Protein AF-A0A3C0BPS8-F1 (afdb_monomer_lite)

Radius of gyration: 16.96 Å; chains: 1; bounding box: 47×22×43 Å

Secondary structure (DSSP, 8-state):
-------SSEEEEEEEE-S-EEETTEEEEEEEEEEEEE-GGGTTGGG-GGG--GGGEEEEEEEEEEEEETTEEEEEEEEEEHHHHHTT-HHHHEEEEEEEEE--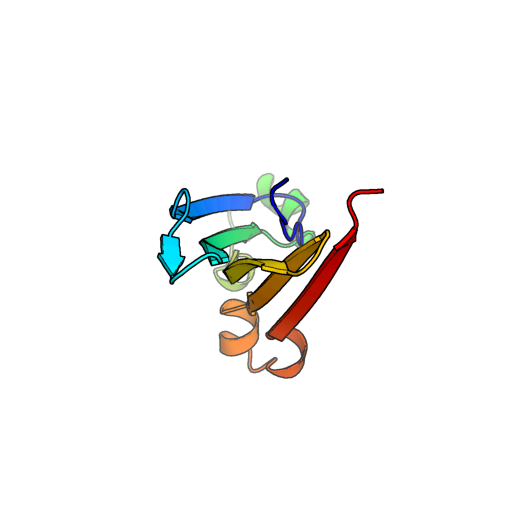

Structure (mmCIF, N/CA/C/O backbone):
data_AF-A0A3C0BPS8-F1
#
_entry.id   AF-A0A3C0BPS8-F1
#
loop_
_atom_site.group_PDB
_atom_site.id
_atom_site.type_symbol
_atom_site.label_atom_id
_atom_site.label_alt_id
_atom_site.label_comp_id
_atom_site.label_asym_id
_atom_site.label_entity_id
_atom_site.label_seq_id
_atom_site.pdbx_PDB_ins_code
_atom_site.Cartn_x
_atom_site.Cartn_y
_atom_site.Cartn_z
_atom_site.occupancy
_atom_site.B_iso_or_equiv
_atom_site.auth_seq_id
_atom_site.auth_comp_id
_atom_site.auth_asym_id
_atom_site.auth_atom_id
_atom_site.pdbx_PDB_model_num
ATOM 1 N N . GLU A 1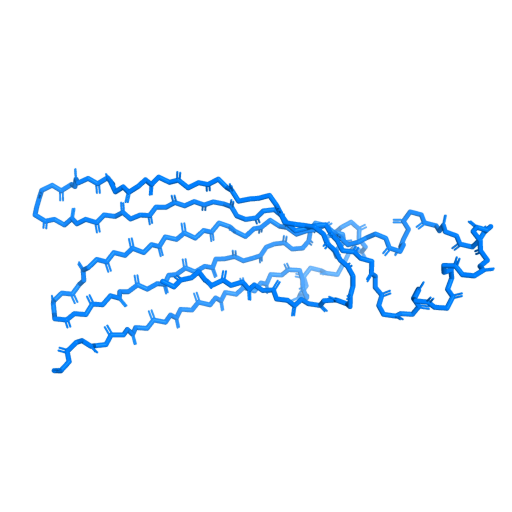 1 ? 1.764 -0.671 15.395 1.00 41.25 1 GLU A N 1
ATOM 2 C CA . GLU A 1 1 ? 2.570 -1.440 14.418 1.00 41.25 1 GLU A CA 1
ATOM 3 C C . GLU A 1 1 ? 2.257 -0.903 13.026 1.00 41.25 1 GLU A C 1
ATOM 5 O O . GLU A 1 1 ? 1.096 -0.614 12.768 1.00 41.25 1 GLU A O 1
ATOM 10 N N . GLN A 1 2 ? 3.260 -0.679 12.173 1.00 41.44 2 GLN A N 1
ATOM 11 C CA . GLN A 1 2 ? 3.053 -0.222 10.792 1.00 41.44 2 GLN A CA 1
ATOM 12 C C . GLN A 1 2 ? 3.052 -1.433 9.862 1.00 41.44 2 GLN A C 1
ATOM 14 O O . GLN A 1 2 ? 3.990 -2.228 9.881 1.00 41.44 2 GLN A O 1
ATOM 19 N N . LEU A 1 3 ? 2.010 -1.572 9.044 1.00 42.81 3 LEU A N 1
ATOM 20 C CA . LEU A 1 3 ? 2.013 -2.547 7.962 1.00 42.81 3 LEU A CA 1
ATOM 21 C C . LEU A 1 3 ? 2.886 -1.996 6.829 1.00 42.81 3 LEU A C 1
ATOM 23 O O . LEU A 1 3 ? 2.505 -1.059 6.133 1.00 42.81 3 LEU A O 1
ATOM 27 N N . LEU A 1 4 ? 4.076 -2.566 6.673 1.00 46.28 4 LEU A N 1
ATOM 28 C CA . LEU A 1 4 ? 5.010 -2.243 5.601 1.00 46.28 4 LEU A CA 1
ATOM 29 C C . LEU A 1 4 ? 5.004 -3.382 4.585 1.00 46.28 4 LEU A C 1
ATOM 31 O O . LEU A 1 4 ? 5.322 -4.524 4.911 1.00 46.28 4 LEU A O 1
ATOM 35 N N . PHE A 1 5 ? 4.662 -3.069 3.339 1.00 47.25 5 PHE A N 1
ATOM 36 C CA . PHE A 1 5 ? 4.941 -3.965 2.227 1.00 47.25 5 PHE A CA 1
ATOM 37 C C . PHE A 1 5 ? 6.412 -3.812 1.834 1.00 47.25 5 PHE A C 1
ATOM 39 O O . PHE A 1 5 ? 6.783 -2.832 1.194 1.00 47.25 5 PHE A O 1
ATOM 46 N N . ILE A 1 6 ? 7.246 -4.783 2.201 1.00 53.34 6 ILE A N 1
ATOM 47 C CA . ILE A 1 6 ? 8.613 -4.898 1.681 1.00 53.34 6 ILE A CA 1
ATOM 48 C C . ILE A 1 6 ? 8.536 -5.831 0.474 1.00 53.34 6 ILE A C 1
ATOM 50 O O . ILE A 1 6 ? 8.350 -7.033 0.636 1.00 53.34 6 ILE A O 1
ATOM 54 N N . ASN A 1 7 ? 8.577 -5.270 -0.734 1.00 49.34 7 ASN A N 1
ATOM 55 C CA . ASN A 1 7 ? 8.505 -6.053 -1.972 1.00 49.34 7 ASN A CA 1
ATOM 56 C C . ASN A 1 7 ? 9.875 -6.258 -2.645 1.00 49.34 7 ASN A C 1
ATOM 58 O O . ASN A 1 7 ? 9.951 -7.122 -3.504 1.00 49.34 7 ASN A O 1
ATOM 62 N N . ASP A 1 8 ? 10.908 -5.483 -2.296 1.00 54.47 8 ASP A N 1
ATOM 63 C CA . ASP A 1 8 ? 12.169 -5.390 -3.052 1.00 54.47 8 ASP A CA 1
ATOM 64 C C . ASP A 1 8 ? 13.369 -5.124 -2.110 1.00 54.47 8 ASP A C 1
ATOM 66 O O . ASP A 1 8 ? 13.188 -4.539 -1.035 1.00 54.47 8 ASP A O 1
ATOM 70 N N . THR A 1 9 ? 14.586 -5.524 -2.513 1.00 56.72 9 THR A N 1
ATOM 71 C CA . THR A 1 9 ? 15.805 -5.528 -1.667 1.00 56.72 9 THR A CA 1
ATOM 72 C C . THR A 1 9 ? 16.311 -4.142 -1.240 1.00 56.72 9 THR A C 1
ATOM 74 O O . THR A 1 9 ? 16.882 -4.010 -0.156 1.00 56.72 9 THR A O 1
ATOM 77 N N . LEU A 1 10 ? 16.103 -3.091 -2.042 1.00 67.31 10 LEU A N 1
ATOM 78 C CA . LEU A 1 10 ? 16.500 -1.716 -1.712 1.00 67.31 10 LEU A CA 1
ATOM 79 C C . LEU A 1 10 ? 15.392 -0.730 -2.073 1.00 67.31 10 LEU A C 1
ATOM 81 O O . LEU A 1 10 ? 14.847 -0.763 -3.174 1.00 67.31 10 LEU A O 1
ATOM 85 N N . GLY A 1 11 ? 15.088 0.189 -1.161 1.00 71.06 11 GLY A N 1
ATOM 86 C CA . GLY A 1 11 ? 14.086 1.216 -1.396 1.00 71.06 11 GLY A CA 1
ATOM 87 C C . GLY A 1 11 ? 13.964 2.217 -0.257 1.00 71.06 11 GLY A C 1
ATOM 88 O O . GLY A 1 11 ? 14.527 2.033 0.821 1.00 71.06 11 GLY A O 1
ATOM 89 N N . PHE A 1 12 ? 13.205 3.279 -0.504 1.00 80.62 12 PHE A N 1
ATOM 90 C CA . PHE A 1 12 ? 12.810 4.252 0.503 1.00 80.62 12 PHE A CA 1
ATOM 91 C C . PHE A 1 12 ? 11.287 4.353 0.581 1.00 80.62 12 PHE A C 1
ATOM 93 O O . PHE A 1 12 ? 10.569 4.158 -0.401 1.00 80.62 12 PHE A O 1
ATOM 100 N N . ASN A 1 13 ? 10.799 4.660 1.780 1.00 84.50 13 ASN A N 1
ATOM 101 C CA . ASN A 1 13 ? 9.379 4.801 2.063 1.00 84.50 13 ASN A CA 1
ATOM 102 C C . ASN A 1 13 ? 9.100 6.216 2.555 1.00 84.50 13 ASN A C 1
ATOM 104 O O . ASN A 1 13 ? 9.800 6.724 3.431 1.00 84.50 13 ASN A O 1
ATOM 108 N N . ILE A 1 14 ? 8.057 6.829 2.007 1.00 85.88 14 ILE A N 1
ATOM 109 C CA . ILE A 1 14 ? 7.485 8.069 2.514 1.00 85.88 14 ILE A CA 1
ATOM 110 C C . ILE A 1 14 ? 6.116 7.719 3.074 1.00 85.88 14 ILE A C 1
ATOM 112 O O . ILE A 1 14 ? 5.200 7.374 2.329 1.00 85.88 14 ILE A O 1
ATOM 116 N N . LEU A 1 15 ? 5.988 7.824 4.392 1.00 86.19 15 LEU A N 1
ATOM 117 C CA . LEU A 1 15 ? 4.737 7.589 5.092 1.00 86.19 15 LEU A CA 1
ATOM 118 C C . LEU A 1 15 ? 4.136 8.922 5.526 1.00 86.19 15 LEU A C 1
ATOM 120 O O . LEU A 1 15 ? 4.774 9.699 6.234 1.00 86.19 15 LEU A O 1
ATOM 124 N N . SER A 1 16 ? 2.885 9.152 5.149 1.00 86.81 16 SER A N 1
ATOM 125 C CA . SER A 1 16 ? 2.061 10.218 5.709 1.00 86.81 16 SER A CA 1
ATOM 126 C C . SER A 1 16 ? 0.856 9.588 6.389 1.00 86.81 16 SER A C 1
ATOM 128 O O . SER A 1 16 ? 0.200 8.725 5.807 1.00 86.81 16 SER A O 1
ATOM 130 N N . TYR A 1 17 ? 0.585 9.976 7.630 1.00 87.56 17 TYR A N 1
ATOM 131 C CA . TYR A 1 17 ? -0.495 9.403 8.420 1.00 87.56 17 TYR A CA 1
ATOM 132 C C . TYR A 1 17 ? -1.158 10.439 9.318 1.00 87.56 17 TYR A C 1
ATOM 134 O O . TYR A 1 17 ? -0.562 11.454 9.675 1.00 87.56 17 TYR A O 1
ATOM 142 N N . THR A 1 18 ? -2.402 10.149 9.685 1.00 85.00 18 THR A N 1
ATOM 143 C CA . THR A 1 18 ? -3.153 10.888 10.699 1.00 85.00 18 THR A CA 1
ATOM 144 C C . THR A 1 18 ? -3.045 10.163 12.034 1.00 85.00 18 THR A C 1
ATOM 146 O O . THR A 1 18 ? -3.234 8.948 12.082 1.00 85.00 18 THR A O 1
ATOM 149 N N . ASP A 1 19 ? -2.773 10.907 13.108 1.00 73.19 19 ASP A N 1
ATOM 150 C CA . ASP A 1 19 ? -2.545 10.339 14.445 1.00 73.19 19 ASP A CA 1
ATOM 151 C C . ASP A 1 19 ? -3.776 9.612 15.000 1.00 73.19 19 ASP A C 1
ATOM 153 O O . ASP A 1 19 ? -3.638 8.525 15.549 1.00 73.19 19 ASP A O 1
ATOM 157 N N . SER A 1 20 ? -4.977 10.181 14.842 1.00 76.62 20 SER A N 1
ATOM 158 C CA . SER A 1 20 ? -6.286 9.538 15.057 1.00 76.62 20 SER A CA 1
ATOM 159 C C . SER A 1 20 ? -7.398 10.541 14.740 1.00 76.62 20 SER A C 1
ATOM 161 O O . SER A 1 20 ? -7.459 11.618 15.332 1.00 76.62 20 SER A O 1
ATOM 163 N N . LEU A 1 21 ? -8.292 10.194 13.818 1.00 83.69 21 LEU A N 1
ATOM 164 C CA . LEU A 1 21 ? -9.541 10.897 13.555 1.00 83.69 21 LEU A CA 1
ATOM 165 C C . LEU A 1 21 ? -10.670 10.199 14.318 1.00 83.69 21 LEU A C 1
ATOM 167 O O . LEU A 1 21 ? -10.923 9.014 14.120 1.00 83.69 21 LEU A O 1
ATOM 171 N N . TYR A 1 22 ? -11.382 10.945 15.155 1.00 82.81 22 TYR A N 1
ATOM 172 C CA . TYR A 1 22 ? -12.513 10.419 15.914 1.00 82.81 22 TYR A CA 1
ATOM 173 C C . TYR A 1 22 ? -13.826 10.742 15.199 1.00 82.81 22 TYR A C 1
ATOM 175 O O . TYR A 1 22 ? -14.136 11.910 14.961 1.00 82.81 22 TYR A O 1
ATOM 183 N N . ILE A 1 23 ? -14.611 9.712 14.876 1.00 80.81 23 ILE A N 1
ATOM 184 C CA . ILE A 1 23 ? -15.983 9.851 14.370 1.00 80.81 23 ILE A CA 1
ATOM 185 C C . ILE A 1 23 ? -16.905 9.135 15.360 1.00 80.81 23 ILE A C 1
ATOM 187 O O . ILE A 1 23 ? -16.966 7.906 15.411 1.00 80.81 23 ILE A O 1
ATOM 191 N N . GLY A 1 24 ? -17.610 9.911 16.187 1.00 82.56 24 GLY A N 1
ATOM 192 C CA . GLY A 1 24 ? -18.382 9.370 17.307 1.00 82.56 24 GLY A CA 1
ATOM 193 C C . GLY A 1 24 ? -17.468 8.734 18.359 1.00 82.56 24 GLY A C 1
ATOM 194 O O . GLY A 1 24 ? -16.520 9.365 18.815 1.00 82.56 24 GLY A O 1
ATOM 195 N N . SER A 1 25 ? -17.752 7.487 18.742 1.00 79.38 25 SER A N 1
ATOM 196 C CA . SER A 1 25 ? -16.922 6.703 19.669 1.00 79.38 25 SER A CA 1
ATOM 197 C C . SER A 1 25 ? -15.834 5.875 18.976 1.00 79.38 25 SER A C 1
ATOM 199 O O . SER A 1 25 ? -15.091 5.173 19.656 1.00 79.38 25 SER A O 1
ATOM 201 N N . ALA A 1 26 ? -15.761 5.905 17.642 1.00 79.81 26 ALA A N 1
ATOM 202 C CA . ALA A 1 26 ? -14.791 5.136 16.873 1.00 79.81 26 ALA A CA 1
ATOM 203 C C . ALA A 1 26 ? -13.568 5.996 16.524 1.00 79.81 26 ALA A C 1
ATOM 205 O O . ALA A 1 26 ? -13.705 7.134 16.064 1.00 79.81 26 ALA A O 1
ATOM 206 N N . SER A 1 27 ? -12.377 5.432 16.730 1.00 86.31 27 SER A N 1
ATOM 207 C CA . SER A 1 27 ? -11.114 6.013 16.273 1.00 86.31 27 SER A CA 1
ATOM 208 C C . SER A 1 27 ? -10.722 5.413 14.927 1.00 86.31 27 SER A C 1
ATOM 210 O O . SER A 1 27 ? -10.823 4.199 14.719 1.00 86.31 27 SER A O 1
ATOM 212 N N . PHE A 1 28 ? -10.277 6.271 14.019 1.00 87.88 28 PHE A N 1
ATOM 213 C CA . PHE A 1 28 ? -9.763 5.917 12.708 1.00 87.88 28 PHE A CA 1
ATOM 214 C C . PHE A 1 28 ? -8.363 6.498 12.555 1.00 87.88 28 PHE A C 1
ATOM 216 O O . PHE A 1 28 ? -8.181 7.706 12.671 1.00 87.88 28 PHE A O 1
ATOM 223 N N . ALA A 1 29 ? -7.379 5.679 12.215 1.00 89.56 29 ALA A N 1
ATOM 224 C CA . ALA A 1 29 ? -6.137 6.174 11.643 1.00 89.56 29 ALA A CA 1
ATOM 225 C C . ALA A 1 29 ? -6.161 5.868 10.151 1.00 89.56 29 ALA A C 1
ATOM 227 O O . ALA A 1 29 ? -6.520 4.774 9.734 1.00 89.56 29 ALA A O 1
ATOM 228 N N . PHE A 1 30 ? -5.792 6.832 9.327 1.00 90.12 30 PHE A N 1
ATOM 229 C CA . PHE A 1 30 ? -5.600 6.602 7.905 1.00 90.12 30 PHE A CA 1
ATOM 230 C C . PHE A 1 30 ? -4.288 7.231 7.487 1.00 90.12 30 PHE A C 1
ATOM 232 O O . PHE A 1 30 ? -3.809 8.194 8.093 1.00 90.12 30 PHE A O 1
ATOM 239 N N . GLY A 1 31 ? -3.714 6.689 6.433 1.00 89.56 31 GLY A N 1
ATOM 240 C CA . GLY A 1 31 ? -2.497 7.219 5.874 1.00 89.56 31 GLY A CA 1
ATOM 241 C C . GLY A 1 31 ? -2.198 6.603 4.530 1.00 89.56 31 GLY A C 1
ATOM 242 O O . GLY A 1 31 ? -2.971 5.828 3.967 1.00 89.56 31 GLY A O 1
ATOM 243 N N . ILE A 1 32 ? -1.056 6.990 4.004 1.00 89.69 32 ILE A N 1
ATOM 244 C CA . ILE A 1 32 ? -0.578 6.567 2.709 1.00 89.69 32 ILE A CA 1
ATOM 245 C C . ILE A 1 32 ? 0.915 6.319 2.814 1.00 89.69 32 ILE A C 1
ATOM 247 O O . ILE A 1 32 ? 1.671 7.164 3.296 1.00 89.69 32 ILE A O 1
ATOM 251 N N . ASN A 1 33 ? 1.323 5.129 2.393 1.00 89.94 33 ASN A N 1
ATOM 252 C CA . ASN A 1 33 ? 2.722 4.774 2.267 1.00 89.94 33 ASN A CA 1
ATOM 253 C C . ASN A 1 33 ? 3.103 4.765 0.789 1.00 89.94 33 ASN A C 1
ATOM 255 O O . ASN A 1 33 ? 2.566 3.972 0.015 1.00 89.94 33 ASN A O 1
ATOM 259 N N . THR A 1 34 ? 4.026 5.634 0.402 1.00 88.19 34 THR A N 1
ATOM 260 C CA . THR A 1 34 ? 4.621 5.627 -0.931 1.00 88.19 34 THR A CA 1
ATOM 261 C C . THR A 1 34 ? 5.978 4.948 -0.848 1.00 88.19 34 THR A C 1
ATOM 263 O O . THR A 1 34 ? 6.875 5.430 -0.158 1.00 88.19 34 THR A O 1
ATOM 266 N N . THR A 1 35 ? 6.137 3.845 -1.569 1.00 87.81 35 THR A N 1
ATOM 267 C CA . THR A 1 35 ? 7.378 3.072 -1.621 1.00 87.81 35 THR A CA 1
ATOM 268 C C . THR A 1 35 ? 8.026 3.246 -2.982 1.00 87.81 35 THR A C 1
ATOM 270 O O . THR A 1 35 ? 7.389 3.005 -4.010 1.00 87.81 35 THR A O 1
ATOM 273 N N . PHE A 1 36 ? 9.299 3.615 -2.972 1.00 84.94 36 PHE A N 1
ATOM 274 C CA . PHE A 1 36 ? 10.171 3.620 -4.136 1.00 84.94 36 PHE A CA 1
ATOM 275 C C . PHE A 1 36 ? 11.232 2.556 -3.915 1.00 84.94 36 PHE A C 1
ATOM 277 O O . PHE A 1 36 ? 11.943 2.600 -2.913 1.00 84.94 36 PHE A O 1
ATOM 284 N N . SER A 1 37 ? 11.338 1.600 -4.819 1.00 83.00 37 SER A N 1
ATOM 285 C CA . SER A 1 37 ? 12.256 0.479 -4.685 1.00 83.00 37 SER A CA 1
ATOM 286 C C . SER A 1 37 ? 12.936 0.144 -5.999 1.00 83.00 37 SER A C 1
ATOM 288 O O . SER A 1 37 ? 12.473 0.523 -7.069 1.00 83.00 37 SER A O 1
ATOM 290 N N . ILE A 1 38 ? 14.065 -0.544 -5.912 1.00 74.25 38 ILE A N 1
ATOM 291 C CA . ILE A 1 38 ? 14.806 -1.052 -7.060 1.00 74.25 38 ILE A CA 1
ATOM 292 C C . ILE A 1 38 ? 14.645 -2.573 -7.051 1.00 74.25 38 ILE A C 1
ATOM 294 O O . ILE A 1 38 ? 14.855 -3.196 -6.010 1.00 74.25 38 ILE A O 1
ATOM 298 N N . SER A 1 39 ? 14.251 -3.163 -8.182 1.00 68.12 39 SER A N 1
ATOM 299 C CA . SER A 1 39 ? 14.043 -4.615 -8.285 1.00 68.12 39 SER A CA 1
ATOM 300 C C . SER A 1 39 ? 15.321 -5.422 -8.017 1.00 68.12 39 SER A C 1
ATOM 302 O O . SER A 1 39 ? 16.421 -4.969 -8.325 1.00 68.12 39 SER A O 1
ATOM 304 N N . ASP A 1 40 ? 15.167 -6.650 -7.518 1.00 56.53 40 ASP A N 1
ATOM 305 C CA . ASP A 1 40 ? 16.264 -7.539 -7.093 1.00 56.53 40 ASP A CA 1
ATOM 306 C C . ASP A 1 40 ? 17.320 -7.849 -8.163 1.00 56.53 40 ASP A C 1
ATOM 308 O O . ASP A 1 40 ? 18.491 -8.030 -7.826 1.00 56.53 40 ASP A O 1
ATOM 312 N N . GLU A 1 41 ? 16.961 -7.844 -9.452 1.00 54.25 41 GLU A N 1
ATOM 313 C CA . GLU A 1 41 ? 17.936 -8.036 -10.541 1.00 54.25 41 GLU A CA 1
ATOM 314 C C . GLU A 1 41 ? 18.999 -6.916 -10.593 1.00 54.25 41 GLU A C 1
ATOM 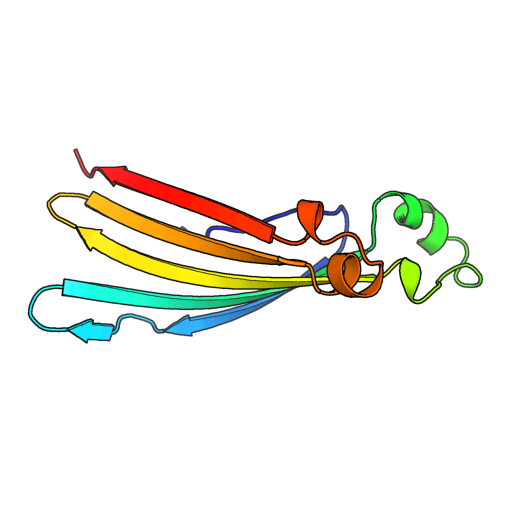316 O O . GLU A 1 41 ? 20.064 -7.080 -11.189 1.00 54.25 41 GLU A O 1
ATOM 321 N N . SER A 1 42 ? 18.764 -5.804 -9.891 1.00 53.06 42 SER A N 1
ATOM 322 C CA . SER A 1 42 ? 19.563 -4.584 -9.952 1.00 53.06 42 SER A CA 1
ATOM 323 C C . SER A 1 42 ? 20.568 -4.398 -8.811 1.00 53.06 42 SER A C 1
ATOM 325 O O . SER A 1 42 ? 21.325 -3.428 -8.832 1.00 53.06 42 SER A O 1
ATOM 327 N N . PHE A 1 43 ? 20.645 -5.288 -7.814 1.00 53.81 43 PHE A N 1
ATOM 328 C CA . PHE A 1 43 ? 21.712 -5.180 -6.799 1.00 53.81 43 PHE A CA 1
ATOM 329 C C . PHE A 1 43 ? 23.105 -5.313 -7.441 1.00 53.81 43 PHE A C 1
ATOM 331 O O . PHE A 1 43 ? 24.054 -4.634 -7.053 1.00 53.81 43 PHE A O 1
ATOM 338 N N . LEU A 1 44 ? 23.208 -6.134 -8.490 1.00 56.69 44 LEU A N 1
ATOM 339 C CA . LEU A 1 44 ? 24.414 -6.263 -9.308 1.00 56.69 44 LEU A CA 1
ATOM 340 C C . LEU A 1 44 ? 24.647 -5.033 -10.210 1.00 56.69 44 LEU A C 1
ATOM 342 O O . LEU A 1 44 ? 25.797 -4.707 -10.497 1.00 56.69 44 LEU A O 1
ATOM 346 N N . LEU A 1 45 ? 23.586 -4.306 -10.585 1.00 53.94 45 LEU A N 1
ATOM 347 C CA . LEU A 1 45 ? 23.645 -3.069 -11.381 1.00 53.94 45 LEU A CA 1
ATOM 348 C C . LEU A 1 45 ? 24.221 -1.878 -10.609 1.00 53.94 45 LEU A C 1
ATOM 350 O O . LEU A 1 45 ? 24.749 -0.950 -11.212 1.00 53.94 45 LEU A O 1
ATOM 354 N N . PHE A 1 46 ? 24.220 -1.910 -9.275 1.00 56.44 46 PHE A N 1
ATOM 355 C CA . PHE A 1 46 ? 24.898 -0.885 -8.472 1.00 56.44 46 PHE A CA 1
ATOM 356 C C . PHE A 1 46 ? 26.415 -0.831 -8.737 1.00 56.44 46 PHE A C 1
ATOM 358 O O . PHE A 1 46 ? 27.052 0.195 -8.502 1.00 56.44 46 PHE A O 1
ATOM 365 N N . PHE A 1 47 ? 26.988 -1.926 -9.250 1.00 58.84 47 PHE A N 1
ATOM 366 C CA . PHE A 1 47 ? 28.386 -2.006 -9.668 1.00 58.84 47 PHE A CA 1
ATOM 367 C C . PHE A 1 47 ? 28.617 -1.576 -11.131 1.00 58.84 47 PHE A C 1
ATOM 369 O O . PHE A 1 47 ? 29.772 -1.416 -11.515 1.00 58.84 47 PHE A O 1
ATOM 376 N N . ASN A 1 48 ? 27.557 -1.353 -11.920 1.00 58.84 48 ASN A N 1
ATOM 377 C CA . ASN A 1 48 ? 27.596 -0.862 -13.304 1.00 58.84 48 ASN A CA 1
ATOM 378 C C . ASN A 1 48 ? 26.446 0.140 -13.553 1.00 58.84 48 ASN A C 1
ATOM 380 O O . ASN A 1 48 ? 25.365 -0.249 -13.999 1.00 58.84 48 ASN A O 1
ATOM 384 N N . PRO A 1 49 ? 26.660 1.440 -13.281 1.00 61.72 49 PRO A N 1
ATOM 385 C CA . PRO A 1 49 ? 25.607 2.457 -13.344 1.00 61.72 49 PRO A CA 1
ATOM 386 C C . PRO A 1 49 ? 25.039 2.704 -14.754 1.00 61.72 49 PRO A C 1
ATOM 388 O O . PRO A 1 49 ? 23.968 3.297 -14.869 1.00 61.72 49 PRO A O 1
ATOM 391 N N . ASP A 1 50 ? 25.717 2.239 -15.808 1.00 61.62 50 ASP A N 1
ATOM 392 C CA . ASP A 1 50 ? 25.295 2.409 -17.206 1.00 61.62 50 ASP A CA 1
ATOM 393 C C . ASP A 1 50 ? 24.040 1.592 -17.574 1.00 61.62 50 ASP A C 1
ATOM 395 O O . ASP A 1 50 ? 23.342 1.928 -18.529 1.00 61.62 50 ASP A O 1
ATOM 399 N N . ASP A 1 51 ? 23.707 0.568 -16.787 1.00 57.19 51 ASP A N 1
ATOM 400 C CA . ASP A 1 51 ? 22.547 -0.305 -17.002 1.00 57.19 51 ASP A CA 1
ATOM 401 C C . ASP A 1 51 ? 21.326 0.102 -16.135 1.00 57.19 51 ASP A C 1
ATOM 403 O O . ASP A 1 51 ? 20.302 -0.591 -16.094 1.00 57.19 51 ASP A O 1
ATOM 407 N N . PHE A 1 52 ? 21.392 1.249 -15.439 1.00 60.72 52 PHE A N 1
ATOM 408 C CA . PHE A 1 52 ? 20.253 1.801 -14.699 1.00 60.72 52 PHE A CA 1
ATOM 409 C C . PHE A 1 52 ? 19.209 2.370 -15.671 1.00 60.72 52 PHE A C 1
ATOM 411 O O . PHE A 1 52 ? 19.256 3.532 -16.079 1.00 60.72 52 PHE A O 1
ATOM 418 N N . SER A 1 53 ? 18.237 1.542 -16.049 1.00 64.06 53 SER A N 1
ATOM 419 C CA . SER A 1 53 ? 17.094 1.970 -16.857 1.00 64.06 53 SER A CA 1
ATOM 420 C C . SER A 1 53 ? 15.924 2.415 -15.975 1.00 64.06 53 SER A C 1
ATOM 422 O O . SER A 1 53 ? 15.761 1.945 -14.846 1.00 64.06 53 SER A O 1
ATOM 424 N N . ALA A 1 54 ? 15.056 3.287 -16.501 1.00 63.03 54 ALA A N 1
ATOM 425 C CA . ALA A 1 54 ? 13.803 3.680 -15.842 1.00 63.03 54 ALA A CA 1
ATOM 426 C C . ALA A 1 54 ? 12.894 2.474 -15.512 1.00 63.03 54 ALA A C 1
ATOM 428 O O . ALA A 1 54 ? 12.038 2.566 -14.633 1.00 63.03 54 ALA A O 1
ATOM 429 N N . ASP A 1 55 ? 13.123 1.329 -16.163 1.00 66.06 55 ASP A N 1
ATOM 430 C CA . ASP A 1 55 ? 12.436 0.065 -15.911 1.00 66.06 55 ASP A CA 1
ATOM 431 C C . ASP A 1 55 ? 12.956 -0.697 -14.676 1.00 66.06 55 ASP A C 1
ATOM 433 O O . ASP A 1 55 ? 12.365 -1.691 -14.259 1.00 66.06 55 ASP A O 1
ATOM 437 N N . THR A 1 56 ? 14.013 -0.227 -14.019 1.00 72.19 56 THR A N 1
ATOM 438 C CA . THR A 1 56 ? 14.492 -0.827 -12.758 1.00 72.19 56 THR A CA 1
ATOM 439 C C . THR A 1 56 ? 13.839 -0.224 -11.515 1.00 72.19 56 THR A C 1
ATOM 441 O O . THR A 1 56 ? 13.898 -0.818 -10.436 1.00 72.19 56 THR A O 1
ATOM 444 N N . LEU A 1 57 ? 13.189 0.937 -11.658 1.00 77.25 57 LEU A N 1
ATOM 445 C CA . LEU A 1 57 ? 12.488 1.605 -10.571 1.00 77.25 57 LEU A CA 1
ATOM 446 C C . LEU A 1 57 ? 11.081 1.024 -10.420 1.00 77.25 57 LEU A C 1
ATOM 448 O O . LEU A 1 57 ? 10.304 0.982 -11.372 1.00 77.25 57 LEU A O 1
ATOM 452 N N . ASN A 1 58 ? 10.740 0.646 -9.195 1.00 83.19 58 ASN A N 1
ATOM 453 C CA . ASN A 1 58 ? 9.407 0.282 -8.754 1.00 83.19 58 ASN A CA 1
ATOM 454 C C . ASN A 1 58 ? 8.833 1.403 -7.891 1.00 83.19 58 ASN A C 1
ATOM 456 O O . ASN A 1 58 ? 9.467 1.884 -6.954 1.00 83.19 58 ASN A O 1
ATOM 460 N N . VAL A 1 59 ? 7.603 1.810 -8.195 1.00 86.56 59 VAL A N 1
ATOM 461 C CA . VAL A 1 59 ? 6.872 2.804 -7.407 1.00 86.56 59 VAL A CA 1
ATOM 462 C C . VAL A 1 59 ? 5.538 2.205 -7.014 1.00 86.56 59 VAL A C 1
ATOM 464 O O . VAL A 1 59 ? 4.782 1.727 -7.864 1.00 86.56 59 VAL A O 1
ATOM 467 N N . SER A 1 60 ? 5.234 2.233 -5.721 1.00 89.44 60 SER A N 1
ATOM 468 C CA . SER A 1 60 ? 3.945 1.789 -5.207 1.00 89.44 60 SER A CA 1
ATOM 469 C C . SER A 1 60 ? 3.359 2.768 -4.207 1.00 89.44 60 SER A C 1
ATOM 471 O O . SER A 1 60 ? 4.067 3.459 -3.480 1.00 89.44 60 SER A O 1
ATOM 473 N N . LEU A 1 61 ? 2.036 2.822 -4.203 1.00 90.94 61 LEU A N 1
ATOM 474 C CA . LEU A 1 61 ? 1.231 3.687 -3.366 1.00 90.94 61 LEU A CA 1
ATOM 475 C C . LEU A 1 61 ? 0.284 2.799 -2.571 1.00 90.94 61 LEU A C 1
ATOM 477 O O . LEU A 1 61 ? -0.494 2.039 -3.147 1.00 90.94 61 LEU A O 1
ATOM 481 N N . SER A 1 62 ? 0.390 2.867 -1.251 1.00 92.56 62 SER A N 1
ATOM 482 C CA . SER A 1 62 ? -0.309 1.967 -0.345 1.00 92.56 62 SER A CA 1
ATOM 483 C C . SER A 1 62 ? -1.146 2.758 0.664 1.00 92.56 62 SER A C 1
ATOM 485 O O . SER A 1 62 ? -0.653 3.066 1.754 1.00 92.56 62 SER A O 1
ATOM 487 N N . PRO A 1 63 ? -2.381 3.170 0.312 1.00 91.00 63 PRO A N 1
ATOM 488 C CA . PRO A 1 63 ? -3.303 3.746 1.280 1.00 91.00 63 PRO A CA 1
ATOM 489 C C . PRO A 1 63 ? -3.682 2.703 2.330 1.00 91.00 63 PRO A C 1
ATOM 491 O O . PRO A 1 63 ? -3.973 1.548 2.010 1.00 91.00 63 PRO A O 1
ATOM 494 N N . TYR A 1 64 ? -3.724 3.125 3.586 1.00 91.06 64 TYR A N 1
ATOM 495 C CA . TYR A 1 64 ? -4.153 2.288 4.691 1.00 91.06 64 TYR A CA 1
ATOM 496 C C . TYR A 1 64 ? -5.157 3.018 5.576 1.00 91.06 64 TYR A C 1
ATOM 498 O O . TYR A 1 64 ? -5.152 4.244 5.695 1.00 91.06 64 TYR A O 1
ATOM 506 N N . ILE A 1 65 ? -6.008 2.230 6.214 1.00 90.88 65 ILE A N 1
ATOM 507 C CA . ILE A 1 65 ? -6.921 2.656 7.258 1.00 90.88 65 ILE A CA 1
ATOM 508 C C . ILE A 1 65 ? -6.897 1.611 8.368 1.00 90.88 65 ILE A C 1
ATOM 510 O O . ILE A 1 65 ? -6.886 0.407 8.112 1.00 90.88 65 ILE A O 1
ATOM 514 N N . SER A 1 66 ? -6.881 2.062 9.609 1.00 90.12 66 SER A N 1
ATOM 515 C CA . SER A 1 66 ? -7.108 1.231 10.773 1.00 90.12 66 SER A CA 1
ATOM 516 C C . SER A 1 66 ? -8.190 1.837 11.645 1.00 90.12 66 SER A C 1
ATOM 518 O O . SER A 1 66 ? -8.357 3.055 11.714 1.00 90.12 66 SER A O 1
ATOM 520 N N . THR A 1 67 ? -8.969 0.978 12.283 1.00 89.62 67 THR A N 1
ATOM 521 C CA . THR A 1 67 ? -10.031 1.403 13.186 1.00 89.62 67 THR A CA 1
ATOM 522 C C . THR A 1 67 ? -10.236 0.383 14.287 1.00 89.62 67 THR A C 1
ATOM 524 O O . THR A 1 67 ? -10.050 -0.819 14.080 1.00 89.62 67 THR A O 1
ATOM 527 N N . GLN A 1 68 ? -10.633 0.871 15.456 1.00 87.69 68 GLN A N 1
ATOM 528 C CA . GLN A 1 68 ? -11.002 0.011 16.564 1.00 87.69 68 GLN A CA 1
ATOM 529 C C . GLN A 1 68 ? -12.429 -0.503 16.353 1.00 87.69 68 GLN A C 1
ATOM 531 O O . GLN A 1 68 ? -13.378 0.275 16.245 1.00 87.69 68 GLN A O 1
ATOM 536 N N . LEU A 1 69 ? -12.578 -1.824 16.286 1.00 83.31 69 LEU A N 1
ATOM 537 C CA . LEU A 1 69 ? -13.847 -2.508 16.085 1.00 83.31 69 LEU A CA 1
ATOM 538 C C . LEU A 1 69 ? -14.030 -3.566 17.181 1.00 83.31 69 LEU A C 1
ATOM 540 O O . LEU A 1 69 ? -13.295 -4.551 17.244 1.00 83.31 69 LEU A O 1
ATOM 544 N N . PHE A 1 70 ? -15.041 -3.376 18.033 1.00 82.56 70 PHE A N 1
ATOM 545 C CA . PHE A 1 70 ? -15.287 -4.199 19.225 1.00 82.56 70 PHE A CA 1
ATOM 546 C C . PHE A 1 70 ? -14.062 -4.249 20.158 1.00 82.56 70 PHE A C 1
ATOM 548 O O . PHE A 1 70 ? -13.582 -3.208 20.593 1.00 82.56 70 PHE A O 1
ATOM 555 N N . SER A 1 71 ? -13.570 -5.447 20.482 1.00 82.44 71 SER A N 1
ATOM 556 C CA . SER A 1 71 ? -12.390 -5.701 21.315 1.00 82.44 71 SER A CA 1
A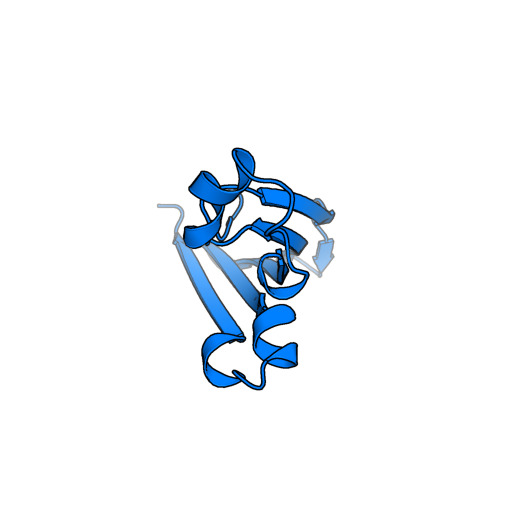TOM 557 C C . SER A 1 71 ? -11.104 -5.865 20.491 1.00 82.44 71 SER A C 1
ATOM 559 O O . SER A 1 71 ? -10.175 -6.556 20.910 1.00 82.44 71 SER A O 1
ATOM 561 N N . GLY A 1 72 ? -11.053 -5.306 19.281 1.00 84.81 72 GLY A N 1
ATOM 562 C CA . GLY A 1 72 ? -9.914 -5.473 18.387 1.00 84.81 72 GLY A CA 1
ATOM 563 C C . GLY A 1 72 ? -9.700 -4.316 17.423 1.00 84.81 72 GLY A C 1
ATOM 564 O O . GLY A 1 72 ? -10.490 -3.379 17.347 1.00 84.81 72 GLY A O 1
ATOM 565 N N . ASP A 1 73 ? -8.614 -4.420 16.668 1.00 88.44 73 ASP A N 1
ATOM 566 C CA . ASP A 1 73 ? -8.159 -3.432 15.703 1.00 88.44 73 ASP A CA 1
ATOM 567 C C . ASP A 1 73 ? -8.246 -4.024 14.292 1.00 88.44 73 ASP A C 1
ATOM 569 O O . ASP A 1 73 ? -7.553 -4.991 13.946 1.00 88.44 73 ASP A O 1
ATOM 573 N N . LEU A 1 74 ? -9.113 -3.439 13.467 1.00 89.50 74 LEU A N 1
ATOM 574 C CA . LEU A 1 74 ? -9.216 -3.736 12.045 1.00 89.50 74 LEU A CA 1
ATOM 575 C C . LEU A 1 74 ? -8.198 -2.884 11.289 1.00 89.50 74 LEU A C 1
ATOM 577 O O . LEU A 1 74 ? -8.181 -1.665 11.428 1.00 89.50 74 LEU A O 1
ATOM 581 N N . HIS A 1 75 ? -7.394 -3.522 10.448 1.00 91.00 75 HIS A N 1
ATOM 582 C CA . HIS A 1 75 ? -6.426 -2.881 9.571 1.00 91.00 75 HIS A CA 1
ATOM 583 C C . HIS A 1 75 ? -6.721 -3.268 8.126 1.00 91.00 75 HIS A C 1
ATOM 585 O O . HIS A 1 75 ? -6.813 -4.448 7.792 1.00 91.00 75 HIS A O 1
ATOM 591 N N . VAL A 1 76 ? -6.845 -2.274 7.257 1.00 91.38 76 VAL A N 1
ATOM 592 C CA . VAL A 1 76 ? -7.041 -2.457 5.822 1.00 91.38 76 VAL A CA 1
ATOM 593 C C . VAL A 1 76 ? -5.992 -1.637 5.096 1.00 91.38 76 VAL A C 1
ATOM 595 O O . VAL A 1 76 ? -5.811 -0.455 5.373 1.00 91.38 76 VAL A O 1
ATOM 598 N N . MET A 1 77 ? -5.305 -2.254 4.146 1.00 92.00 77 MET A N 1
ATOM 599 C CA . MET A 1 77 ? -4.316 -1.586 3.318 1.00 92.00 77 MET A CA 1
ATOM 600 C C . MET A 1 77 ? -4.467 -2.046 1.874 1.00 92.00 77 MET A C 1
ATOM 602 O O . MET A 1 77 ? -4.346 -3.233 1.568 1.00 92.00 77 MET A O 1
ATOM 606 N N . GLY A 1 78 ? -4.723 -1.095 0.985 1.00 91.44 78 GLY A N 1
ATOM 607 C CA . GLY A 1 78 ? -4.603 -1.305 -0.451 1.00 91.44 78 GLY A CA 1
ATOM 608 C C . GLY A 1 78 ? -3.187 -0.960 -0.884 1.00 91.44 78 GLY A C 1
ATOM 609 O O . GLY A 1 78 ? -2.578 -0.065 -0.316 1.00 91.44 78 GLY A O 1
ATOM 610 N N . GLN A 1 79 ? -2.665 -1.646 -1.888 1.00 91.50 79 GLN A N 1
ATOM 611 C CA . GLN A 1 79 ? -1.437 -1.282 -2.578 1.00 91.50 79 GLN A CA 1
ATOM 612 C C . GLN A 1 79 ? -1.698 -1.265 -4.075 1.00 91.50 79 GLN A C 1
ATOM 614 O O . GLN A 1 79 ? -2.286 -2.194 -4.628 1.00 91.50 79 GLN A O 1
ATOM 619 N N . VAL A 1 80 ? -1.205 -0.210 -4.711 1.00 91.44 80 VAL A N 1
ATOM 620 C CA . VAL A 1 80 ? -1.180 -0.043 -6.156 1.00 91.44 80 VAL A CA 1
ATOM 621 C C . VAL A 1 80 ? 0.266 0.157 -6.583 1.00 91.44 80 VAL A C 1
ATOM 623 O O . VAL A 1 80 ? 0.906 1.132 -6.188 1.00 91.44 80 VAL A O 1
ATOM 626 N N . ARG A 1 81 ? 0.800 -0.759 -7.387 1.00 88.56 81 ARG A N 1
ATOM 627 C CA . ARG A 1 81 ? 2.122 -0.629 -7.996 1.00 88.56 81 ARG A CA 1
ATOM 628 C C . ARG A 1 81 ? 1.987 0.092 -9.334 1.00 88.56 81 ARG A C 1
ATOM 630 O O . ARG A 1 81 ? 1.536 -0.473 -10.325 1.00 88.56 81 ARG A O 1
ATOM 637 N N . ILE A 1 82 ? 2.373 1.364 -9.340 1.00 86.69 82 ILE A N 1
ATOM 638 C CA . ILE A 1 82 ? 2.233 2.277 -10.481 1.00 86.69 82 ILE A CA 1
ATOM 639 C C . ILE A 1 82 ? 3.080 1.805 -11.669 1.00 86.69 82 ILE A C 1
ATOM 641 O O . ILE A 1 82 ? 2.681 1.953 -12.821 1.00 86.69 82 ILE A O 1
ATOM 645 N N . THR A 1 83 ? 4.227 1.186 -11.398 1.00 84.12 83 THR A N 1
ATOM 646 C CA . THR A 1 83 ? 5.145 0.692 -12.431 1.00 84.12 83 THR A CA 1
ATOM 647 C C . THR A 1 83 ? 4.606 -0.538 -13.158 1.00 84.12 83 THR A C 1
ATOM 649 O O . THR A 1 83 ? 4.715 -0.613 -14.378 1.00 84.12 83 THR A O 1
ATOM 652 N N . ASP A 1 84 ? 3.915 -1.443 -12.460 1.00 83.25 84 ASP A N 1
ATOM 653 C CA . ASP A 1 84 ? 3.224 -2.573 -13.096 1.00 83.25 84 ASP A CA 1
ATOM 654 C C . ASP A 1 84 ? 2.068 -2.091 -13.987 1.00 83.25 84 ASP A C 1
ATOM 656 O O . ASP A 1 84 ? 1.873 -2.623 -15.079 1.00 83.25 84 ASP A O 1
ATOM 660 N N . ILE A 1 85 ? 1.347 -1.037 -13.575 1.00 84.44 85 ILE A N 1
ATOM 661 C CA . ILE A 1 85 ? 0.317 -0.389 -14.407 1.00 84.44 85 ILE A CA 1
ATOM 662 C C . ILE A 1 85 ? 0.935 0.180 -15.687 1.00 84.44 85 ILE A C 1
ATOM 664 O O . ILE A 1 85 ? 0.410 -0.058 -16.772 1.00 84.44 85 ILE A O 1
ATOM 668 N N . ALA A 1 86 ? 2.058 0.898 -15.576 1.00 83.56 86 ALA A N 1
ATOM 669 C CA . ALA A 1 86 ? 2.761 1.459 -16.731 1.00 83.56 86 ALA A CA 1
ATOM 670 C C . ALA A 1 86 ? 3.252 0.375 -17.711 1.00 83.56 86 ALA A C 1
ATOM 672 O O . ALA A 1 86 ? 3.307 0.612 -18.916 1.00 83.56 86 ALA A O 1
ATOM 673 N N . ARG A 1 87 ? 3.544 -0.834 -17.210 1.00 83.94 87 ARG A N 1
ATOM 674 C CA . ARG A 1 87 ? 3.943 -2.013 -18.000 1.00 83.94 87 ARG A CA 1
ATOM 675 C C . ARG A 1 87 ? 2.770 -2.863 -18.501 1.00 83.94 87 ARG A C 1
ATOM 677 O O . ARG A 1 87 ? 2.989 -3.966 -18.990 1.00 83.94 87 ARG A O 1
ATOM 684 N N . ASN A 1 88 ? 1.530 -2.379 -18.389 1.00 82.12 88 ASN A N 1
ATOM 685 C CA . ASN A 1 88 ? 0.299 -3.110 -18.728 1.00 82.12 88 ASN A CA 1
ATOM 686 C C . ASN A 1 88 ? 0.070 -4.407 -17.916 1.00 82.12 88 ASN A C 1
ATOM 688 O O . ASN A 1 88 ? -0.740 -5.250 -18.307 1.00 82.12 88 ASN A O 1
ATOM 692 N N . SER A 1 89 ? 0.730 -4.573 -16.764 1.00 82.56 89 SER A N 1
ATOM 693 C CA . SER A 1 89 ? 0.558 -5.716 -15.855 1.00 82.56 89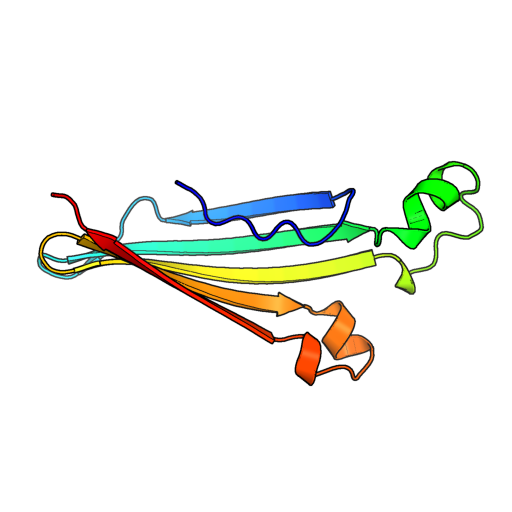 SER A CA 1
ATOM 694 C C . SER A 1 89 ? -0.440 -5.396 -14.740 1.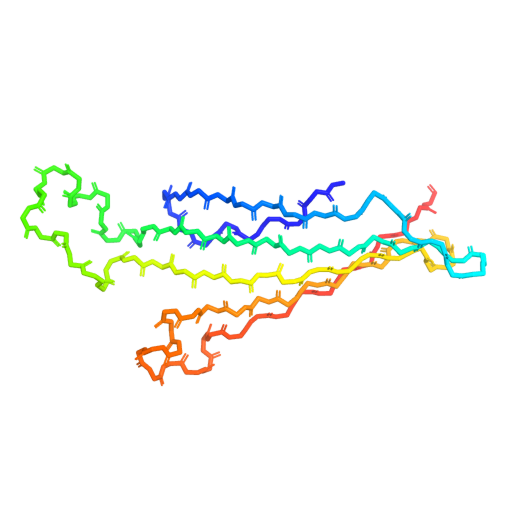00 82.56 89 SER A C 1
ATOM 696 O O . SER A 1 89 ? -0.110 -5.290 -13.559 1.00 82.56 89 SER A O 1
ATOM 698 N N . TYR A 1 90 ? -1.710 -5.232 -15.105 1.00 81.62 90 TYR A N 1
ATOM 699 C CA . TYR A 1 90 ? -2.747 -4.804 -14.159 1.00 81.62 90 TYR A CA 1
ATOM 700 C C . TYR A 1 90 ? -3.050 -5.837 -13.066 1.00 81.62 90 TYR A C 1
ATOM 702 O O . TYR A 1 90 ? -3.378 -5.458 -11.948 1.00 81.62 90 TYR A O 1
ATOM 710 N N . ALA A 1 91 ? -2.926 -7.135 -13.357 1.00 79.19 91 ALA A N 1
ATOM 711 C CA . ALA A 1 91 ? -3.256 -8.190 -12.396 1.00 79.19 91 ALA A CA 1
ATOM 712 C C . ALA A 1 91 ? -2.285 -8.241 -11.202 1.00 79.19 91 ALA A C 1
ATOM 714 O O . ALA A 1 91 ? -2.705 -8.540 -10.089 1.00 79.19 91 ALA A O 1
ATOM 715 N N . SER A 1 92 ? -1.002 -7.926 -11.417 1.00 78.62 92 SER A N 1
ATOM 716 C CA . SER A 1 92 ? 0.012 -7.877 -10.353 1.00 78.62 92 SER A CA 1
ATOM 717 C C . SER A 1 92 ? 0.077 -6.521 -9.644 1.00 78.62 92 SER A C 1
ATOM 719 O O . SER A 1 92 ? 0.635 -6.429 -8.550 1.00 78.62 92 SER A O 1
ATOM 721 N N . ALA A 1 93 ? -0.507 -5.480 -10.247 1.00 83.94 93 ALA A N 1
ATOM 722 C CA . ALA A 1 93 ? -0.423 -4.113 -9.756 1.00 83.94 93 ALA A CA 1
ATOM 723 C C . ALA A 1 93 ? -1.223 -3.863 -8.473 1.00 83.94 93 ALA A C 1
ATOM 725 O O . ALA A 1 93 ? -0.890 -2.942 -7.730 1.00 83.94 93 ALA A O 1
ATOM 726 N N . PHE A 1 94 ? -2.264 -4.651 -8.200 1.00 89.50 94 PHE A N 1
ATOM 727 C CA . PHE A 1 94 ? -3.149 -4.436 -7.057 1.00 89.50 94 PHE A CA 1
ATOM 728 C C . PHE A 1 94 ? -2.945 -5.509 -5.992 1.00 89.50 94 PHE A C 1
ATOM 730 O O . PHE A 1 94 ? -3.068 -6.703 -6.261 1.00 89.50 94 PHE A O 1
ATOM 737 N N . LYS A 1 95 ? -2.692 -5.084 -4.753 1.00 88.25 95 LYS A N 1
ATOM 738 C CA . LYS A 1 95 ? -2.724 -5.959 -3.576 1.00 88.25 95 LYS A CA 1
ATOM 739 C C . LYS A 1 95 ? -3.662 -5.369 -2.532 1.00 88.25 95 LYS A C 1
ATOM 741 O O . LYS A 1 95 ? -3.714 -4.157 -2.350 1.00 88.25 95 LYS A O 1
ATOM 746 N N . LEU A 1 96 ? -4.386 -6.230 -1.830 1.00 89.88 96 LEU A N 1
ATOM 747 C CA . LEU A 1 96 ? -5.230 -5.848 -0.704 1.00 89.88 96 LEU A CA 1
ATOM 748 C C . LEU A 1 96 ? -4.835 -6.698 0.498 1.00 89.88 96 LEU A C 1
ATOM 750 O O . LEU A 1 96 ? -4.771 -7.921 0.400 1.00 89.88 96 LEU A O 1
ATOM 754 N N . ASN A 1 97 ? -4.569 -6.046 1.622 1.00 88.94 97 ASN A N 1
ATOM 755 C CA . ASN A 1 97 ? -4.307 -6.693 2.894 1.00 88.94 97 ASN A CA 1
ATOM 756 C C . ASN A 1 97 ? -5.383 -6.261 3.891 1.00 88.94 97 ASN A C 1
ATOM 758 O O . ASN A 1 97 ? -5.633 -5.068 4.067 1.00 88.94 97 ASN A O 1
ATOM 762 N N . VAL A 1 98 ? -6.027 -7.245 4.511 1.00 90.50 98 VAL A N 1
ATOM 763 C CA . VAL A 1 98 ? -7.015 -7.046 5.568 1.00 90.50 98 VAL A CA 1
ATOM 764 C C . VAL A 1 98 ? -6.577 -7.892 6.751 1.00 90.50 98 VAL A C 1
ATOM 766 O O . VAL A 1 98 ? -6.460 -9.111 6.638 1.00 90.50 98 VAL A O 1
ATOM 769 N N . GLY A 1 99 ? -6.334 -7.241 7.881 1.00 89.56 99 GLY A N 1
ATOM 770 C CA . GLY A 1 99 ? -5.932 -7.877 9.126 1.00 89.56 99 GLY A CA 1
ATOM 771 C C . GLY A 1 99 ? -6.852 -7.463 10.263 1.00 89.56 99 GLY A C 1
ATOM 772 O O . GLY A 1 99 ? -7.277 -6.314 10.344 1.00 89.56 99 GLY A O 1
ATOM 773 N N . PHE A 1 100 ? -7.143 -8.393 11.164 1.00 89.56 100 PHE A N 1
ATOM 774 C CA . PHE A 1 100 ? -7.887 -8.116 12.387 1.00 89.56 100 PHE A CA 1
ATOM 775 C C . PHE A 1 100 ? -7.093 -8.639 13.579 1.00 89.56 100 PHE A C 1
ATOM 777 O O . PHE A 1 100 ? -6.709 -9.809 13.602 1.00 89.56 100 PHE A O 1
ATOM 784 N N . ARG A 1 101 ? -6.825 -7.769 14.555 1.00 86.88 101 ARG A N 1
ATOM 785 C CA . ARG A 1 101 ? -6.105 -8.117 15.782 1.00 86.88 101 ARG A CA 1
ATOM 786 C C . ARG A 1 101 ? -7.047 -7.992 16.968 1.00 86.88 101 ARG A C 1
ATOM 788 O O . ARG A 1 101 ? -7.495 -6.898 17.277 1.00 86.88 101 ARG A O 1
ATOM 795 N N . THR A 1 102 ? -7.315 -9.090 17.660 1.00 84.75 102 THR A N 1
ATOM 796 C CA . THR A 1 102 ? -8.066 -9.078 18.922 1.00 84.75 102 THR A CA 1
ATOM 797 C C . THR A 1 102 ? -7.143 -8.745 20.089 1.00 84.75 102 THR A C 1
ATOM 799 O O . THR A 1 102 ? -6.042 -9.294 20.171 1.00 84.75 102 THR A O 1
ATOM 802 N N . GLN A 1 103 ? -7.593 -7.899 21.013 1.00 69.19 103 GLN A N 1
ATOM 803 C CA . GLN A 1 103 ? -6.981 -7.763 22.334 1.00 69.19 103 GLN A CA 1
ATOM 804 C C . GLN A 1 103 ? -7.697 -8.759 23.262 1.00 69.19 103 GLN A C 1
ATOM 806 O O . GLN A 1 103 ? -8.873 -8.573 23.574 1.00 69.19 103 GLN A O 1
ATOM 811 N N . LEU A 1 104 ? -7.021 -9.867 23.587 1.00 58.28 104 LEU A N 1
ATOM 812 C CA . LEU A 1 104 ? -7.434 -10.820 24.627 1.00 58.28 104 LEU A CA 1
ATOM 813 C C . LEU A 1 104 ? -6.844 -10.395 25.971 1.00 58.28 104 LEU A C 1
ATOM 815 O O . LEU A 1 104 ? -5.654 -10.004 25.970 1.00 58.28 104 LEU A O 1
#

Foldseek 3Di:
DDDDDPPADDWDKDKDKDPWDDDPPKTKIKIKIKIKHFHPVCVVVVVPVVPDDPLRIKIKMKIKMWMDDDQKIKIKIKMATVSCVVVVNRVVRIDIDIDIGGDD

pLDDT: mean 77.43, std 14.35, range [41.25, 92.56]

Sequence (104 aa):
EQLLFINDTLGFNILSYTDSLYIGSASFAFGINTTFSISDESFLLFFNPDDFSADTLNVSLSPYISTQLFSGDLHVMGQVRITDIARNSYASAFKLNVGFRTQL